Protein AF-A0A534LKK0-F1 (afdb_monomer_lite)

Sequence (61 aa):
MSRRDETLVDLLIETGLSRNIAKTLVFLSKREETTSVEIEKATGLRQPEVSIAMQELRRRR

Secondary structure (DSSP, 8-state):
--HHHHHHHHHHHHTT--HHHHHHHHHHTT-S---HHHHHHHH---HHHHHHHHHHHHHT-

Radius of gyration: 10.65 Å; chains: 1; bounding box: 22×21×22 Å

Structure (mmCIF, N/CA/C/O backbone):
data_AF-A0A534LKK0-F1
#
_entry.id   AF-A0A534LKK0-F1
#
loop_
_atom_site.group_PDB
_atom_site.id
_atom_site.type_symbol
_atom_site.label_atom_id
_atom_site.label_alt_id
_atom_site.label_comp_id
_atom_site.label_asym_id
_atom_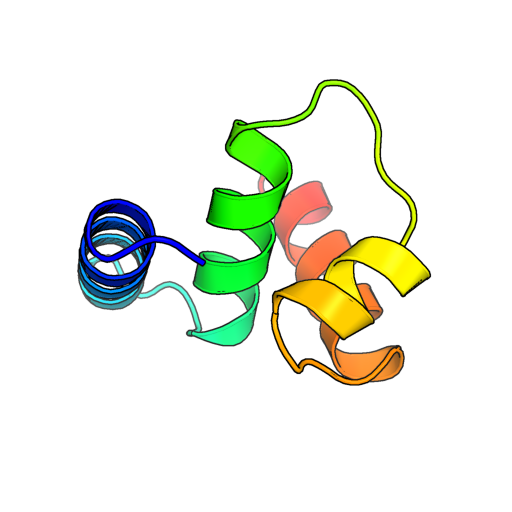site.label_entity_id
_atom_site.label_seq_id
_atom_site.pdbx_PDB_ins_code
_atom_site.Cartn_x
_atom_site.Cartn_y
_atom_site.Cartn_z
_atom_site.occupancy
_atom_site.B_iso_or_equiv
_atom_site.auth_seq_id
_atom_site.auth_comp_id
_atom_site.auth_asym_id
_atom_site.auth_atom_id
_atom_site.pdbx_PDB_model_num
ATOM 1 N N . MET A 1 1 ? -6.105 2.409 -10.332 1.00 73.56 1 MET A N 1
ATOM 2 C CA . MET A 1 1 ? -6.460 1.110 -9.717 1.00 73.56 1 MET A CA 1
ATOM 3 C C . MET A 1 1 ? -7.670 0.551 -10.451 1.00 73.56 1 MET A C 1
ATOM 5 O O . MET A 1 1 ? -8.427 1.343 -10.995 1.00 73.56 1 MET A O 1
ATOM 9 N N . SER A 1 2 ? -7.817 -0.771 -10.560 1.00 87.50 2 SER A N 1
ATOM 10 C CA . SER A 1 2 ? -9.031 -1.377 -11.136 1.00 87.50 2 SER A CA 1
ATOM 11 C C . SER A 1 2 ? -10.113 -1.564 -10.066 1.00 87.50 2 SER A C 1
ATOM 13 O O . SER A 1 2 ? -9.789 -1.604 -8.883 1.00 87.50 2 SER A O 1
ATOM 15 N N . ARG A 1 3 ? -11.378 -1.781 -10.457 1.00 90.31 3 ARG A N 1
ATOM 16 C CA . ARG A 1 3 ? -12.466 -2.092 -9.503 1.00 90.31 3 ARG A CA 1
ATOM 17 C C . ARG A 1 3 ? -12.139 -3.297 -8.607 1.00 90.31 3 ARG A C 1
ATOM 19 O O . ARG A 1 3 ? -12.451 -3.284 -7.426 1.00 90.31 3 ARG A O 1
ATOM 26 N N . ARG A 1 4 ? -11.472 -4.325 -9.150 1.00 91.88 4 ARG A N 1
ATOM 27 C CA . ARG A 1 4 ? -11.020 -5.487 -8.359 1.00 91.88 4 ARG A CA 1
ATOM 28 C C . ARG A 1 4 ? -9.989 -5.106 -7.295 1.00 91.88 4 ARG A C 1
ATOM 30 O O . ARG A 1 4 ? -9.972 -5.710 -6.232 1.00 91.88 4 ARG A O 1
ATOM 37 N N . ASP A 1 5 ? -9.152 -4.111 -7.579 1.00 92.0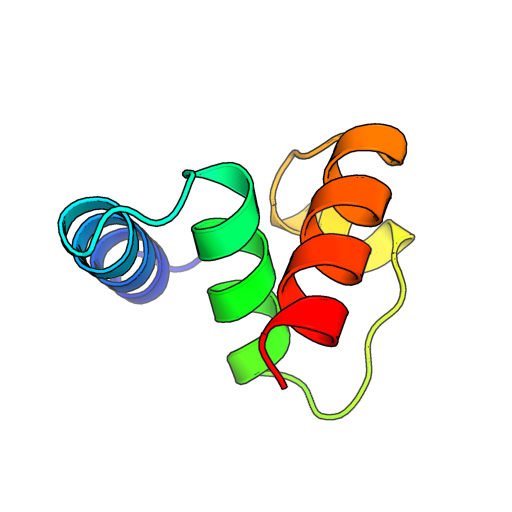6 5 ASP A N 1
ATOM 38 C CA . ASP A 1 5 ? -8.151 -3.628 -6.624 1.00 92.06 5 ASP A CA 1
ATOM 39 C C . ASP A 1 5 ? -8.790 -2.856 -5.488 1.00 92.06 5 ASP A C 1
ATOM 41 O O . ASP A 1 5 ? -8.360 -2.991 -4.352 1.00 92.06 5 ASP A O 1
ATOM 45 N N . GLU A 1 6 ? -9.818 -2.069 -5.791 1.00 92.56 6 GLU A N 1
ATOM 46 C CA . GLU A 1 6 ? -10.593 -1.354 -4.780 1.00 92.56 6 GLU A CA 1
ATOM 47 C C . GLU A 1 6 ? -11.286 -2.341 -3.839 1.00 92.56 6 GLU A C 1
ATOM 49 O O . GLU A 1 6 ? -11.110 -2.236 -2.632 1.00 92.56 6 GLU A O 1
ATOM 54 N N . THR A 1 7 ? -11.928 -3.386 -4.375 1.00 95.50 7 THR A N 1
ATOM 55 C CA . THR A 1 7 ? -12.507 -4.456 -3.546 1.00 95.50 7 THR A CA 1
ATOM 56 C C . THR A 1 7 ? -11.458 -5.144 -2.671 1.00 95.50 7 THR A C 1
ATOM 58 O O . THR A 1 7 ? -11.710 -5.404 -1.500 1.00 95.50 7 THR A O 1
ATOM 61 N N . LEU A 1 8 ? -10.266 -5.428 -3.207 1.00 95.12 8 LEU A N 1
ATOM 62 C CA . LEU A 1 8 ? -9.194 -6.031 -2.414 1.00 95.12 8 LEU A CA 1
ATOM 63 C C . LEU A 1 8 ? -8.686 -5.083 -1.317 1.00 95.12 8 LEU A C 1
ATOM 65 O O . LEU A 1 8 ? -8.394 -5.530 -0.213 1.00 95.12 8 LEU A O 1
ATOM 69 N N . VAL A 1 9 ? -8.601 -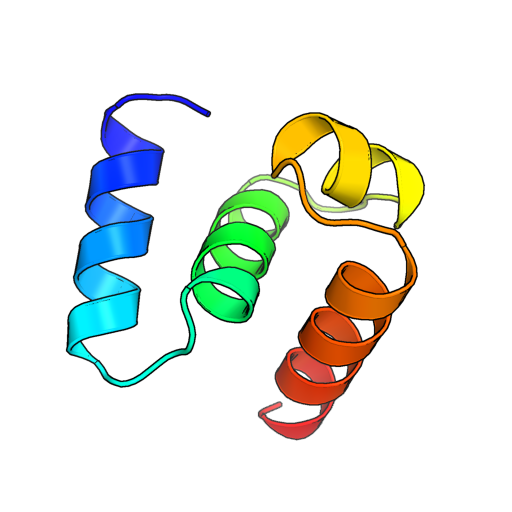3.779 -1.600 1.00 95.38 9 VAL A N 1
ATOM 70 C CA . VAL A 1 9 ? -8.272 -2.762 -0.592 1.00 95.38 9 VAL A CA 1
ATOM 71 C C . VAL A 1 9 ? -9.315 -2.745 0.519 1.00 95.38 9 VAL A C 1
ATOM 73 O O . VAL A 1 9 ? -8.929 -2.724 1.684 1.00 95.38 9 VAL A O 1
ATOM 76 N N . ASP A 1 10 ? -10.602 -2.777 0.180 1.00 96.38 10 ASP A N 1
ATOM 77 C CA . ASP A 1 10 ? -11.682 -2.759 1.168 1.00 96.38 10 ASP A CA 1
ATOM 78 C C . ASP A 1 10 ? -11.630 -4.000 2.071 1.00 96.38 10 ASP A C 1
ATOM 80 O O . ASP A 1 10 ? -11.646 -3.864 3.293 1.00 96.38 10 ASP A O 1
ATOM 84 N N . LEU A 1 11 ? -11.417 -5.188 1.495 1.00 96.94 11 LEU A N 1
ATOM 85 C CA . LEU A 1 11 ? -11.235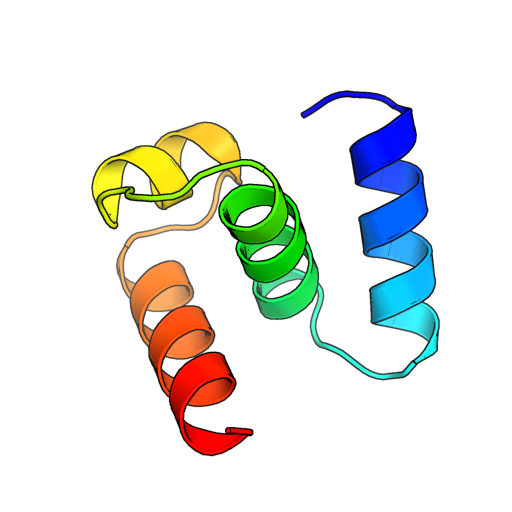 -6.426 2.262 1.00 96.94 11 LEU A CA 1
ATOM 86 C C . LEU A 1 11 ? -10.031 -6.355 3.215 1.00 96.94 11 LEU A C 1
ATOM 88 O O . LEU A 1 11 ? -10.109 -6.804 4.353 1.00 96.94 11 LEU A O 1
ATOM 92 N N . LEU A 1 12 ? -8.911 -5.770 2.782 1.00 94.38 12 LEU A N 1
ATOM 93 C CA . LEU A 1 12 ? -7.738 -5.580 3.645 1.00 94.38 12 LEU A CA 1
ATOM 94 C C . LEU A 1 12 ? -8.012 -4.577 4.775 1.00 94.38 12 LEU A C 1
ATOM 96 O O . LEU A 1 12 ? -7.503 -4.733 5.884 1.00 94.38 12 LEU A O 1
ATOM 100 N N . ILE A 1 13 ? -8.821 -3.548 4.521 1.00 96.12 13 ILE A N 1
ATOM 101 C CA . ILE A 1 13 ? -9.245 -2.608 5.564 1.00 96.12 13 ILE A CA 1
ATOM 102 C C . ILE A 1 13 ? -10.110 -3.323 6.607 1.00 96.12 13 ILE A C 1
ATOM 104 O O . ILE A 1 13 ? -9.926 -3.091 7.801 1.00 96.12 13 ILE A O 1
ATOM 108 N N . GLU A 1 14 ? -10.993 -4.231 6.186 1.00 97.00 14 GLU A N 1
ATOM 109 C CA . GLU A 1 14 ? -11.812 -5.047 7.094 1.00 97.00 14 GLU A CA 1
ATOM 110 C C . GLU A 1 14 ? -10.968 -5.952 8.003 1.00 97.00 14 GLU A C 1
ATOM 112 O O . GLU A 1 14 ? -11.348 -6.190 9.149 1.00 97.00 14 GLU A O 1
ATOM 117 N N . THR A 1 15 ? -9.776 -6.382 7.569 1.00 93.88 15 THR A N 1
ATOM 118 C CA . THR A 1 15 ? -8.835 -7.109 8.444 1.00 93.88 15 THR A CA 1
ATOM 119 C C . THR A 1 15 ? -8.100 -6.201 9.441 1.00 93.88 15 THR A C 1
ATOM 121 O O . THR A 1 15 ? -7.199 -6.660 10.143 1.00 93.88 15 THR A O 1
ATOM 124 N N . GLY A 1 16 ? -8.418 -4.905 9.482 1.00 92.88 16 GLY A N 1
ATOM 125 C CA . GLY A 1 16 ? -7.800 -3.918 10.367 1.00 92.88 16 GLY A CA 1
ATOM 126 C C . GLY A 1 16 ? -6.536 -3.257 9.809 1.00 92.88 16 GLY A C 1
ATOM 127 O O . GLY A 1 16 ? -5.831 -2.571 10.553 1.00 92.88 16 GLY A O 1
ATOM 128 N N . LEU A 1 17 ? -6.211 -3.434 8.521 1.00 93.19 17 LEU A N 1
ATOM 129 C CA . LEU A 1 17 ? -5.126 -2.665 7.904 1.00 93.19 17 LEU A CA 1
ATOM 130 C C . LEU A 1 17 ? -5.571 -1.221 7.666 1.00 93.19 17 LEU A C 1
ATOM 132 O O . LEU A 1 17 ? -6.707 -0.943 7.285 1.00 93.19 17 LEU A O 1
ATOM 136 N N . SER A 1 18 ? -4.648 -0.273 7.829 1.00 93.88 18 SER A N 1
ATOM 137 C CA . SER A 1 18 ? -4.945 1.102 7.436 1.00 93.88 18 SER A CA 1
ATOM 138 C C . SER A 1 18 ? -5.124 1.181 5.918 1.00 93.88 18 SER A C 1
ATOM 140 O O . SER A 1 18 ? -4.429 0.504 5.155 1.00 93.88 18 SER A O 1
ATOM 142 N N . ARG A 1 19 ? -6.022 2.059 5.462 1.00 93.12 19 ARG A N 1
ATOM 143 C CA . ARG A 1 19 ? -6.294 2.279 4.031 1.00 93.12 19 ARG A CA 1
ATOM 144 C C . ARG A 1 19 ? -5.021 2.528 3.215 1.00 93.12 19 ARG A C 1
ATOM 146 O O . ARG A 1 19 ? -4.904 2.036 2.095 1.00 93.12 19 ARG A O 1
ATOM 153 N N . ASN A 1 20 ? -4.065 3.267 3.772 1.00 93.12 20 ASN A N 1
ATOM 154 C CA . ASN A 1 20 ? -2.814 3.607 3.091 1.00 93.12 20 ASN A CA 1
ATOM 155 C C . ASN A 1 20 ? -1.917 2.373 2.920 1.00 93.12 20 ASN A C 1
ATOM 157 O O . ASN A 1 20 ? -1.338 2.174 1.850 1.00 93.12 20 ASN A O 1
ATOM 161 N N . ILE A 1 21 ? -1.859 1.508 3.937 1.00 94.06 21 ILE A N 1
ATOM 162 C CA . ILE A 1 21 ? -1.124 0.241 3.875 1.00 94.06 21 ILE A CA 1
ATOM 163 C C . ILE A 1 21 ? -1.803 -0.705 2.887 1.00 94.06 21 ILE A C 1
ATOM 165 O O . ILE A 1 21 ? -1.126 -1.256 2.026 1.00 94.06 21 ILE A O 1
ATOM 169 N N . ALA A 1 22 ? -3.130 -0.837 2.952 1.00 94.94 22 ALA A N 1
ATOM 170 C CA . ALA A 1 22 ? -3.901 -1.682 2.046 1.00 94.94 22 ALA A CA 1
ATOM 171 C C . ALA A 1 22 ? -3.689 -1.284 0.576 1.00 94.94 22 ALA A C 1
ATOM 173 O O . ALA A 1 22 ? -3.325 -2.122 -0.246 1.00 94.94 22 ALA A O 1
ATOM 174 N N . LYS A 1 23 ? -3.817 0.007 0.240 1.00 93.00 23 LYS A N 1
ATOM 175 C CA . LYS A 1 23 ? -3.558 0.514 -1.120 1.00 93.00 23 LYS A CA 1
ATOM 176 C C . LYS A 1 23 ? -2.134 0.234 -1.591 1.00 93.00 23 LYS A C 1
ATOM 178 O O . LYS A 1 23 ? -1.941 -0.213 -2.721 1.00 93.00 23 LYS A O 1
ATOM 183 N N . THR A 1 24 ? -1.152 0.487 -0.728 1.00 93.25 24 THR A N 1
ATOM 184 C CA . THR A 1 24 ? 0.263 0.240 -1.030 1.00 93.25 24 THR A CA 1
ATOM 185 C C . THR A 1 24 ? 0.517 -1.248 -1.266 1.00 93.25 24 THR A C 1
ATOM 187 O O . THR A 1 24 ? 1.123 -1.615 -2.267 1.00 93.25 24 THR A O 1
ATOM 190 N N . LEU A 1 25 ? -0.020 -2.119 -0.410 1.00 92.69 25 LEU A N 1
ATOM 191 C CA . LEU A 1 25 ? 0.126 -3.569 -0.514 1.00 92.69 25 LEU A CA 1
ATOM 192 C C . LEU A 1 25 ? -0.507 -4.126 -1.794 1.00 92.69 25 LEU A C 1
ATOM 194 O O . LEU A 1 25 ? 0.134 -4.893 -2.508 1.00 92.69 25 LEU A O 1
ATOM 198 N N . VAL A 1 26 ? -1.731 -3.707 -2.128 1.00 94.00 26 VAL A N 1
ATOM 199 C CA . VAL A 1 26 ? -2.401 -4.123 -3.372 1.00 94.00 26 VAL A CA 1
ATOM 200 C C . VAL A 1 26 ? -1.606 -3.671 -4.591 1.00 94.00 26 VAL A C 1
ATOM 202 O O . VAL A 1 26 ? -1.430 -4.437 -5.538 1.00 94.00 26 VAL A O 1
ATOM 205 N N . PHE A 1 27 ? -1.073 -2.450 -4.565 1.00 91.75 27 PHE A N 1
ATOM 206 C CA . PHE A 1 27 ? -0.244 -1.941 -5.649 1.00 91.75 27 PHE A CA 1
ATOM 207 C C . PHE A 1 27 ? 1.061 -2.737 -5.825 1.00 91.75 27 PHE A C 1
ATOM 209 O O . PHE A 1 27 ? 1.440 -3.029 -6.964 1.00 91.75 27 PHE A O 1
ATOM 216 N N . LEU A 1 28 ? 1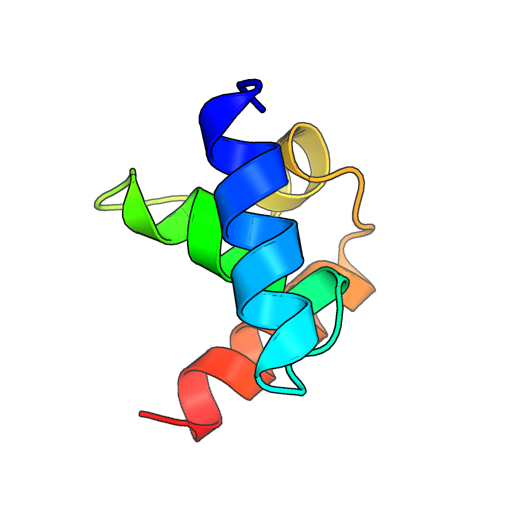.712 -3.113 -4.720 1.00 90.62 28 LEU A N 1
ATOM 217 C CA . LEU A 1 28 ? 2.925 -3.935 -4.712 1.00 90.62 28 LEU A CA 1
ATOM 218 C C . LEU A 1 28 ? 2.662 -5.376 -5.152 1.00 90.62 28 LEU A C 1
ATOM 220 O O . LEU A 1 28 ? 3.461 -5.931 -5.888 1.00 90.62 28 LEU A O 1
ATOM 224 N N . SER A 1 29 ? 1.526 -5.967 -4.771 1.00 90.62 29 SER A N 1
ATOM 225 C CA . SER A 1 29 ? 1.205 -7.377 -5.064 1.00 90.62 29 SER A CA 1
ATOM 226 C C . SER A 1 29 ? 1.193 -7.734 -6.557 1.00 90.62 29 SER A C 1
ATOM 228 O O . SER A 1 29 ? 1.261 -8.903 -6.923 1.00 90.62 29 SER A O 1
ATOM 230 N N . LYS A 1 30 ? 1.099 -6.724 -7.426 1.00 86.56 30 LYS A N 1
ATOM 231 C CA . LYS A 1 30 ? 1.034 -6.863 -8.885 1.00 86.56 30 LYS A CA 1
ATOM 232 C C . LYS A 1 30 ? 2.363 -6.602 -9.592 1.00 86.56 30 LYS A C 1
ATOM 234 O O . LYS A 1 30 ? 2.382 -6.572 -10.821 1.00 86.56 30 LYS A O 1
ATOM 239 N N . ARG A 1 31 ? 3.434 -6.316 -8.849 1.00 87.19 31 ARG A N 1
ATOM 240 C CA . ARG A 1 31 ? 4.724 -5.887 -9.396 1.00 87.19 31 ARG A CA 1
ATOM 241 C C . ARG A 1 31 ? 5.862 -6.603 -8.692 1.00 87.19 31 ARG A C 1
ATOM 243 O O . ARG A 1 31 ? 5.862 -6.713 -7.473 1.00 87.19 31 ARG A O 1
ATOM 250 N N . GLU A 1 32 ? 6.849 -7.029 -9.467 1.00 81.94 32 GLU A N 1
ATOM 251 C CA . GLU A 1 32 ? 8.104 -7.543 -8.913 1.00 81.94 32 GLU A CA 1
ATOM 252 C C . GLU A 1 32 ? 8.965 -6.407 -8.347 1.00 81.94 32 GLU A C 1
ATOM 254 O O . GLU A 1 32 ? 9.564 -6.552 -7.284 1.00 81.94 32 GLU A O 1
ATOM 259 N N . GLU A 1 33 ? 8.963 -5.246 -9.010 1.00 87.00 33 GLU A N 1
ATOM 260 C CA . GLU A 1 33 ? 9.723 -4.065 -8.607 1.00 87.00 33 GLU A CA 1
ATOM 261 C C . GLU A 1 33 ? 8.907 -2.782 -8.818 1.00 87.00 33 GLU A C 1
ATOM 263 O O . GLU A 1 33 ? 8.090 -2.680 -9.737 1.00 87.00 33 GLU A O 1
ATOM 268 N N . THR A 1 34 ? 9.092 -1.798 -7.934 1.00 89.62 34 THR A N 1
ATOM 269 C CA . THR A 1 34 ? 8.494 -0.466 -8.075 1.00 89.62 34 THR A CA 1
ATOM 270 C C . THR A 1 34 ? 9.267 0.577 -7.271 1.00 89.62 34 THR A C 1
ATOM 272 O O . THR A 1 34 ? 9.970 0.255 -6.312 1.00 89.62 34 THR A O 1
ATOM 275 N N . THR A 1 35 ? 9.094 1.848 -7.625 1.00 90.19 35 THR A N 1
ATOM 276 C CA . THR A 1 35 ? 9.649 2.991 -6.894 1.00 90.19 35 THR A CA 1
ATOM 277 C C . THR A 1 35 ? 8.592 3.690 -6.042 1.00 90.19 35 THR A C 1
ATOM 279 O O . THR A 1 35 ? 7.400 3.690 -6.350 1.00 90.19 35 THR A O 1
ATOM 282 N N . SER A 1 36 ? 9.023 4.390 -4.992 1.00 87.56 36 SER A N 1
ATOM 283 C CA . SER A 1 36 ? 8.106 5.148 -4.132 1.00 87.56 36 SER A CA 1
ATOM 284 C C . SER A 1 36 ? 7.311 6.229 -4.882 1.00 87.56 36 SER A C 1
ATOM 286 O O . SER A 1 36 ? 6.193 6.548 -4.486 1.00 87.56 36 SER A O 1
ATOM 288 N N . VAL A 1 37 ? 7.860 6.766 -5.978 1.00 90.31 37 VAL A N 1
ATOM 289 C CA . VAL A 1 37 ? 7.191 7.760 -6.837 1.00 90.31 37 VAL A CA 1
ATOM 290 C C . VAL A 1 37 ? 6.050 7.128 -7.639 1.00 90.31 37 VAL A C 1
ATOM 292 O O . VAL A 1 37 ? 5.001 7.742 -7.824 1.00 90.31 37 VAL A O 1
ATOM 295 N N . GLU A 1 38 ? 6.225 5.895 -8.114 1.00 91.31 38 GLU A N 1
A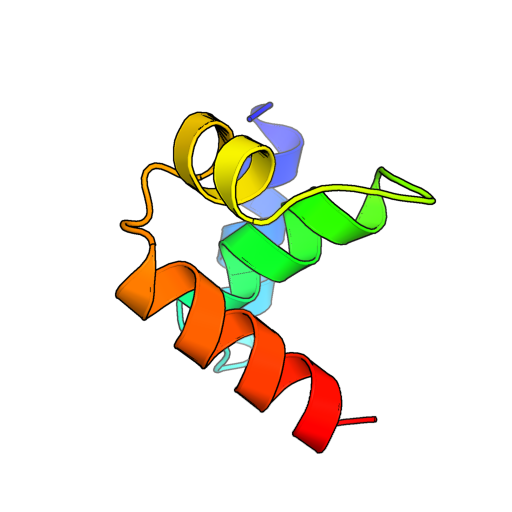TOM 296 C CA . GLU A 1 38 ? 5.165 5.157 -8.810 1.00 91.31 38 GLU A CA 1
ATOM 297 C C . GLU A 1 38 ? 4.016 4.804 -7.870 1.00 91.31 38 GLU A C 1
ATOM 299 O O . GLU A 1 38 ? 2.851 4.933 -8.253 1.00 91.31 38 GLU A O 1
ATOM 304 N N . ILE A 1 39 ? 4.339 4.420 -6.629 1.00 90.88 39 ILE A N 1
ATOM 305 C CA . ILE A 1 39 ? 3.337 4.160 -5.592 1.00 90.88 39 ILE A CA 1
ATOM 306 C C . ILE A 1 39 ? 2.525 5.431 -5.331 1.00 90.88 39 ILE A C 1
ATOM 308 O O . ILE A 1 39 ? 1.296 5.373 -5.357 1.00 90.88 39 ILE A O 1
ATOM 312 N N . GLU A 1 40 ? 3.177 6.578 -5.133 1.00 92.94 40 GLU A N 1
ATOM 313 C CA . GLU A 1 40 ? 2.508 7.869 -4.912 1.00 92.94 40 GLU A CA 1
ATOM 314 C C . GLU A 1 40 ? 1.532 8.200 -6.045 1.00 92.94 40 GLU A C 1
ATOM 316 O O . GLU A 1 40 ? 0.337 8.399 -5.806 1.00 92.94 40 GLU A O 1
ATOM 321 N N . LYS A 1 41 ? 2.002 8.140 -7.296 1.00 90.00 41 LYS A N 1
ATOM 322 C CA . LYS A 1 41 ? 1.168 8.423 -8.474 1.00 90.00 41 LYS A CA 1
ATOM 323 C C . LYS A 1 41 ? -0.026 7.479 -8.599 1.00 90.00 41 LYS A C 1
ATOM 325 O O . LYS A 1 41 ? -1.097 7.899 -9.026 1.00 90.00 41 LYS A O 1
ATOM 330 N N . ALA A 1 42 ? 0.146 6.205 -8.261 1.00 87.25 42 ALA A N 1
ATOM 331 C CA . ALA A 1 42 ? -0.886 5.200 -8.478 1.00 87.25 42 ALA A CA 1
ATOM 332 C C . ALA A 1 42 ? -1.890 5.059 -7.329 1.00 87.25 42 ALA A C 1
ATOM 334 O O . ALA A 1 42 ? -3.027 4.639 -7.559 1.00 87.25 42 ALA A O 1
ATOM 335 N N . THR A 1 43 ? -1.470 5.367 -6.102 1.00 87.25 43 THR A N 1
ATOM 336 C CA . THR A 1 43 ? -2.294 5.235 -4.891 1.00 87.25 43 THR A CA 1
ATOM 337 C C . THR A 1 43 ? -2.914 6.563 -4.448 1.00 87.25 43 THR A C 1
ATOM 339 O O . THR A 1 43 ? -3.895 6.552 -3.694 1.00 87.25 43 THR A O 1
ATOM 342 N N . GLY A 1 44 ? -2.373 7.688 -4.935 1.00 89.56 44 GLY A N 1
ATOM 343 C CA . GLY A 1 44 ? -2.730 9.042 -4.512 1.00 89.56 44 GLY A CA 1
ATOM 344 C C . GLY A 1 44 ? -2.164 9.421 -3.141 1.00 89.56 44 GLY A C 1
ATOM 345 O O . GLY A 1 44 ? -2.571 10.434 -2.580 1.00 89.56 44 GLY A O 1
ATOM 346 N N . LEU A 1 45 ? -1.272 8.595 -2.587 1.00 91.25 45 LEU A N 1
ATOM 347 C CA . LEU A 1 45 ? -0.583 8.848 -1.326 1.00 91.25 45 LEU A CA 1
ATOM 348 C C . LEU A 1 45 ? 0.602 9.774 -1.559 1.00 91.25 45 LEU A C 1
ATOM 350 O O . LEU A 1 45 ? 1.353 9.578 -2.507 1.00 91.25 45 LEU A O 1
ATOM 354 N N . ARG A 1 46 ? 0.831 10.725 -0.659 1.00 92.81 46 ARG A N 1
ATOM 355 C CA . ARG A 1 46 ? 2.044 11.542 -0.691 1.00 92.81 46 ARG A CA 1
ATOM 356 C C . ARG A 1 46 ? 3.260 10.722 -0.281 1.00 92.81 46 ARG A C 1
ATOM 358 O O . ARG A 1 46 ? 3.161 9.796 0.525 1.00 92.81 46 ARG A O 1
ATOM 365 N N . GLN A 1 47 ? 4.431 11.127 -0.763 1.00 90.81 47 GLN A N 1
ATOM 366 C CA . GLN A 1 47 ? 5.724 10.506 -0.450 1.00 90.81 47 GLN A CA 1
ATOM 367 C C . GLN A 1 47 ? 5.917 10.111 1.041 1.00 90.81 47 GLN A C 1
ATOM 369 O O . GLN A 1 47 ? 6.303 8.966 1.299 1.00 90.81 47 GLN A O 1
ATOM 374 N N . PRO A 1 48 ? 5.593 10.964 2.042 1.00 93.50 48 PRO A N 1
ATOM 375 C CA . PRO A 1 48 ? 5.700 10.587 3.456 1.00 93.50 48 PRO A CA 1
ATOM 376 C C . PRO A 1 48 ? 4.785 9.421 3.855 1.00 93.50 48 PRO A C 1
ATOM 378 O O . PRO A 1 48 ? 5.194 8.536 4.602 1.00 93.50 48 PRO A O 1
ATOM 381 N N . GLU A 1 49 ? 3.560 9.386 3.330 1.00 93.44 49 GLU A N 1
ATOM 382 C CA . GLU A 1 49 ? 2.582 8.328 3.604 1.00 93.44 49 GLU A CA 1
ATOM 383 C C . GLU A 1 49 ? 3.022 7.003 2.979 1.00 93.44 49 GLU A C 1
ATOM 385 O O . GLU A 1 49 ? 2.915 5.955 3.616 1.00 93.44 49 GLU A O 1
ATOM 390 N N . VAL A 1 50 ? 3.580 7.063 1.763 1.00 93.12 50 VAL A N 1
ATOM 391 C CA . VAL A 1 50 ? 4.193 5.908 1.095 1.00 93.12 50 VAL A CA 1
ATOM 392 C C . VAL A 1 50 ? 5.347 5.364 1.933 1.00 93.12 50 VAL A C 1
ATOM 394 O O . VAL A 1 50 ? 5.412 4.161 2.171 1.00 93.12 50 VAL A O 1
ATOM 397 N N . SER A 1 51 ? 6.232 6.230 2.431 1.00 92.50 51 SER A N 1
ATOM 398 C CA . SER A 1 51 ? 7.371 5.816 3.260 1.00 92.50 51 SER A CA 1
ATOM 399 C C . SER A 1 51 ? 6.925 5.100 4.542 1.00 92.50 51 SER A C 1
ATOM 401 O O . SER A 1 51 ? 7.423 4.016 4.856 1.00 92.50 51 SER A O 1
ATOM 403 N N . ILE A 1 52 ? 5.924 5.647 5.241 1.00 93.88 52 ILE A N 1
ATOM 404 C CA . ILE A 1 52 ? 5.355 5.039 6.454 1.00 93.88 52 ILE A CA 1
ATOM 405 C C . ILE A 1 52 ? 4.720 3.681 6.135 1.00 93.88 52 ILE A C 1
ATOM 407 O O . ILE A 1 52 ? 4.991 2.701 6.829 1.00 93.88 52 ILE A O 1
ATOM 411 N N . ALA A 1 53 ? 3.917 3.598 5.070 1.00 93.00 53 ALA A N 1
ATOM 412 C CA . ALA A 1 53 ? 3.285 2.348 4.658 1.00 93.00 53 ALA A CA 1
ATOM 413 C C . ALA A 1 53 ? 4.327 1.276 4.300 1.00 93.00 53 ALA A C 1
ATOM 415 O O . ALA A 1 53 ? 4.220 0.138 4.751 1.00 93.00 53 ALA A O 1
ATOM 416 N N . MET A 1 54 ? 5.373 1.640 3.554 1.00 92.44 54 MET A N 1
ATOM 417 C CA . MET A 1 54 ? 6.473 0.736 3.203 1.00 92.44 54 MET A CA 1
ATOM 418 C C . MET A 1 54 ? 7.249 0.253 4.431 1.00 92.44 54 MET A C 1
ATOM 420 O O . MET A 1 54 ? 7.609 -0.922 4.509 1.00 92.44 54 MET A O 1
ATOM 424 N N . GLN A 1 55 ? 7.516 1.140 5.393 1.00 93.31 55 GLN A N 1
ATOM 425 C CA . GLN A 1 55 ? 8.199 0.773 6.630 1.00 93.31 55 GLN A CA 1
ATOM 426 C C . GLN A 1 55 ? 7.359 -0.208 7.455 1.00 93.31 55 GLN A C 1
ATOM 428 O O . GLN A 1 55 ? 7.886 -1.204 7.945 1.00 93.31 55 GLN A O 1
ATOM 433 N N . GLU A 1 56 ? 6.059 0.047 7.578 1.00 92.56 56 GLU A N 1
ATOM 434 C CA . GLU A 1 56 ? 5.136 -0.824 8.303 1.00 92.56 56 GLU A CA 1
ATOM 435 C C . GLU A 1 56 ? 5.010 -2.201 7.640 1.00 92.56 56 GLU A C 1
ATOM 437 O O . GLU A 1 56 ? 5.101 -3.224 8.316 1.00 92.56 56 GLU A O 1
ATOM 442 N N . LEU A 1 57 ? 4.900 -2.248 6.309 1.00 90.50 57 LEU A N 1
ATOM 443 C CA . LEU A 1 57 ? 4.892 -3.506 5.556 1.00 90.50 57 LEU A CA 1
ATOM 444 C C . LEU A 1 57 ? 6.186 -4.307 5.754 1.00 90.50 57 LEU A C 1
ATOM 446 O O . LEU A 1 57 ? 6.132 -5.523 5.902 1.00 90.50 57 LEU A O 1
ATOM 450 N N . ARG A 1 58 ? 7.346 -3.639 5.815 1.00 90.19 58 ARG A N 1
ATOM 451 C CA . ARG A 1 58 ? 8.633 -4.292 6.110 1.00 90.19 58 ARG A CA 1
ATOM 452 C C . ARG A 1 58 ? 8.726 -4.819 7.542 1.00 90.19 58 ARG A C 1
ATOM 454 O O . ARG A 1 58 ? 9.382 -5.834 7.748 1.00 90.19 58 ARG A O 1
ATOM 461 N N . ARG A 1 59 ? 8.110 -4.145 8.521 1.00 91.44 59 ARG A N 1
ATOM 462 C CA . ARG A 1 59 ? 8.084 -4.596 9.926 1.00 91.44 59 ARG A CA 1
ATOM 463 C C . ARG A 1 59 ? 7.226 -5.840 10.135 1.00 91.44 59 ARG A C 1
ATOM 465 O O . ARG A 1 59 ? 7.505 -6.602 11.048 1.00 91.44 59 ARG A O 1
ATOM 472 N N . ARG A 1 60 ? 6.198 -6.030 9.308 1.00 81.56 60 ARG A N 1
ATOM 473 C CA . ARG A 1 60 ? 5.267 -7.169 9.369 1.00 81.56 60 ARG A CA 1
ATOM 474 C C . ARG A 1 60 ? 5.769 -8.423 8.637 1.00 81.56 60 ARG A C 1
ATOM 476 O O . ARG A 1 60 ? 4.973 -9.331 8.415 1.00 81.56 60 ARG A O 1
ATOM 483 N N . ARG A 1 61 ? 7.037 -8.436 8.212 1.00 59.59 61 ARG A N 1
ATOM 484 C CA . ARG A 1 61 ? 7.660 -9.562 7.507 1.00 59.59 61 ARG A CA 1
ATOM 485 C C . ARG A 1 61 ? 7.934 -10.741 8.434 1.00 59.59 61 ARG A C 1
ATOM 487 O O . ARG A 1 61 ? 8.283 -10.487 9.606 1.00 59.59 61 ARG A O 1
#

pLDDT: mean 90.9, std 5.58, range [59.59, 97.0]

Foldseek 3Di:
DDPVLVVQLVVVVVVVDDSLLSLLVSVVVVDPDDDLVVSCVRSVDDSVSSVVSVVVVVVVD